Protein AF-A0A9D6FWY3-F1 (afdb_monomer_lite)

Sequence (136 aa):
MNCDACGERLIEWLDGVRAPEVEGHLAGCGSCRGLFETARSTAETLRSAPVPEPRGRWEDVLRRMDRPRRRWWPAAAAAAAVAAAGLLAIPRRDEAPPKRLRIEVVEAGDRIEPGKADAVMDSLEDGTVADLGGPR

pLDDT: mean 74.67, std 19.38, range [37.72, 98.06]

Secondary structure (DSSP, 8-state):
--HHHHHHHHHHHHTT---HHHHHHHHH-HHHHHHHHHHHHHHHHHHHS-PPPPSSTHHHHHHHHSS-GGGGHHHHHHHHHHHHHHHHTSPP---PPP---------------TT-SSSSTTSSS-----------

Structure (mmCIF, N/CA/C/O backbone):
data_AF-A0A9D6FWY3-F1
#
_entry.id   AF-A0A9D6FWY3-F1
#
loop_
_atom_site.group_PDB
_atom_site.id
_atom_site.type_symbol
_atom_site.label_atom_id
_atom_site.label_alt_id
_atom_site.label_comp_id
_atom_site.label_asym_id
_atom_site.label_entity_id
_atom_site.label_seq_id
_atom_site.pdbx_PDB_ins_code
_atom_site.Cartn_x
_atom_site.Cartn_y
_atom_site.Cartn_z
_atom_site.occupancy
_atom_site.B_iso_or_equiv
_atom_site.auth_seq_id
_atom_site.auth_comp_id
_atom_site.auth_asym_id
_atom_site.auth_atom_id
_atom_site.pdbx_PDB_model_num
ATOM 1 N N . MET A 1 1 ? -6.925 16.762 13.531 1.00 90.25 1 MET A N 1
ATOM 2 C CA . MET A 1 1 ? -7.818 15.822 12.818 1.00 90.25 1 MET A CA 1
ATOM 3 C C . MET A 1 1 ? -8.855 15.294 13.801 1.00 90.25 1 MET A C 1
ATOM 5 O O . MET A 1 1 ? -8.484 15.042 14.944 1.00 90.25 1 MET A O 1
ATOM 9 N N . ASN A 1 2 ? -10.123 15.195 13.391 1.00 95.62 2 ASN A N 1
ATOM 10 C CA . ASN A 1 2 ? -11.197 14.574 14.179 1.00 95.62 2 ASN A CA 1
ATOM 11 C C . ASN A 1 2 ? -11.310 13.070 13.849 1.00 95.62 2 ASN A C 1
ATOM 13 O O . ASN A 1 2 ? -10.640 12.586 12.937 1.00 95.62 2 ASN A O 1
ATOM 17 N N . CYS A 1 3 ? -12.128 12.333 14.602 1.00 96.00 3 CYS A N 1
ATOM 18 C CA . CYS A 1 3 ? -12.258 10.883 14.436 1.00 96.00 3 CYS A CA 1
ATOM 19 C C . CYS A 1 3 ? -12.809 10.491 13.057 1.00 96.00 3 CYS A C 1
ATOM 21 O O . CYS A 1 3 ? -12.299 9.549 12.461 1.00 96.00 3 CYS A O 1
ATOM 23 N N . ASP A 1 4 ? -13.780 11.240 12.525 1.00 95.94 4 ASP A N 1
ATOM 24 C CA . ASP A 1 4 ? -14.404 10.934 11.229 1.00 95.94 4 ASP A CA 1
ATOM 25 C C . ASP A 1 4 ? -13.394 11.039 10.080 1.00 95.94 4 ASP A C 1
ATOM 27 O O . ASP A 1 4 ? -13.197 10.084 9.331 1.00 95.94 4 ASP A O 1
ATOM 31 N N . ALA A 1 5 ? -12.649 12.150 10.010 1.00 94.69 5 ALA A N 1
ATOM 32 C CA . ALA A 1 5 ? -11.613 12.332 8.994 1.00 94.69 5 ALA A CA 1
ATOM 33 C C . ALA A 1 5 ? -10.441 11.350 9.165 1.00 94.69 5 ALA A C 1
ATOM 35 O O . ALA A 1 5 ? -9.768 11.014 8.192 1.00 94.69 5 ALA A O 1
ATOM 36 N N . CYS A 1 6 ? -10.174 10.890 10.394 1.00 96.31 6 CYS A N 1
ATOM 37 C CA . CYS A 1 6 ? -9.206 9.820 10.621 1.00 96.31 6 CYS A CA 1
ATOM 38 C C . CYS A 1 6 ? -9.714 8.495 10.045 1.00 96.31 6 CYS A C 1
ATOM 40 O O . CYS A 1 6 ? -8.955 7.819 9.357 1.00 96.31 6 CYS A O 1
ATOM 42 N N . GLY A 1 7 ? -10.987 8.159 10.270 1.00 92.25 7 GLY A N 1
ATOM 43 C CA . GLY A 1 7 ? -11.621 6.948 9.752 1.00 92.25 7 GLY A CA 1
ATOM 44 C C . GLY A 1 7 ? -11.609 6.871 8.226 1.00 92.25 7 GLY A C 1
ATOM 45 O O . GLY A 1 7 ? -11.209 5.845 7.678 1.00 92.25 7 GLY A O 1
ATOM 46 N N . GLU A 1 8 ? -11.955 7.963 7.540 1.00 93.06 8 GLU A N 1
ATOM 47 C CA . GLU A 1 8 ? -11.941 8.024 6.068 1.00 93.06 8 GLU A CA 1
ATOM 48 C C . GLU A 1 8 ? -10.545 7.773 5.481 1.00 93.06 8 GLU A C 1
ATOM 50 O O . GLU A 1 8 ? -10.401 7.074 4.481 1.00 93.06 8 GLU A O 1
ATOM 55 N N . ARG A 1 9 ? -9.498 8.297 6.129 1.00 95.12 9 ARG A N 1
ATOM 56 C CA . ARG A 1 9 ? -8.110 8.199 5.645 1.00 95.12 9 ARG A CA 1
ATOM 57 C C . ARG A 1 9 ? -7.357 6.978 6.165 1.00 95.12 9 ARG A C 1
ATOM 59 O O . ARG A 1 9 ? -6.224 6.732 5.754 1.00 95.12 9 ARG A O 1
ATOM 66 N N . LEU A 1 10 ? -7.960 6.207 7.070 1.00 93.81 10 LEU A N 1
ATOM 67 C CA . LEU A 1 10 ? -7.301 5.073 7.709 1.00 93.81 10 LEU A CA 1
ATOM 68 C C . LEU A 1 10 ? -7.013 3.936 6.723 1.00 93.81 10 LEU A C 1
ATOM 70 O O . LEU A 1 10 ? -5.980 3.280 6.841 1.00 93.81 10 LEU A O 1
ATOM 74 N N . ILE A 1 11 ? -7.908 3.716 5.755 1.00 90.19 11 ILE A N 1
ATOM 75 C CA . ILE A 1 11 ? -7.757 2.665 4.738 1.00 90.19 11 ILE A CA 1
ATOM 76 C C . ILE A 1 11 ? -6.569 2.980 3.823 1.00 90.19 11 ILE A C 1
ATOM 78 O O . ILE A 1 11 ? -5.674 2.155 3.685 1.00 90.19 11 ILE A O 1
ATOM 82 N N . GLU A 1 12 ? -6.494 4.201 3.290 1.00 91.94 12 GLU A N 1
ATOM 83 C CA . GLU A 1 12 ? -5.358 4.638 2.462 1.00 91.94 12 GLU A CA 1
ATOM 84 C C . GLU A 1 12 ? -4.028 4.512 3.218 1.00 91.94 12 GLU A C 1
ATOM 86 O O . GLU A 1 12 ? -3.005 4.111 2.658 1.00 91.94 12 GLU A O 1
ATOM 91 N N . TRP A 1 13 ? -4.046 4.823 4.517 1.00 93.88 13 TRP A N 1
ATOM 92 C CA . TRP A 1 13 ? -2.872 4.689 5.369 1.00 93.88 13 TRP A CA 1
ATOM 93 C C . TRP A 1 13 ? -2.452 3.229 5.583 1.00 93.88 13 TRP A C 1
ATOM 95 O O . TRP A 1 13 ? -1.256 2.929 5.550 1.00 93.88 13 TRP A O 1
ATOM 105 N N . LEU A 1 14 ? -3.414 2.311 5.741 1.00 91.69 14 LEU A N 1
ATOM 106 C CA . LEU A 1 14 ? -3.174 0.862 5.783 1.00 91.69 14 LEU A CA 1
ATOM 107 C C . LEU A 1 14 ? -2.588 0.327 4.468 1.00 91.69 14 LEU A C 1
ATOM 109 O O . LEU A 1 14 ? -1.746 -0.571 4.510 1.00 91.69 14 LEU A O 1
ATOM 113 N N . ASP A 1 15 ? -2.962 0.923 3.336 1.00 90.56 15 ASP A N 1
ATOM 114 C CA . ASP A 1 15 ? -2.412 0.615 2.009 1.00 90.56 15 ASP A CA 1
ATOM 115 C C . ASP A 1 15 ? -1.026 1.252 1.763 1.00 90.56 15 ASP A C 1
ATOM 117 O O . ASP A 1 15 ? -0.417 1.068 0.707 1.00 90.56 15 ASP A O 1
ATOM 121 N N . GLY A 1 16 ? -0.483 1.970 2.753 1.00 91.94 16 GLY A N 1
ATOM 122 C CA . GLY A 1 16 ? 0.875 2.516 2.744 1.00 91.94 16 GLY A CA 1
ATOM 123 C C . GLY A 1 16 ? 0.977 3.990 2.352 1.00 91.94 16 GLY A C 1
ATOM 124 O O . GLY A 1 16 ? 2.087 4.534 2.328 1.00 91.94 16 GLY A O 1
ATOM 125 N N . VAL A 1 17 ? -0.143 4.672 2.091 1.00 94.06 17 VAL A N 1
ATOM 126 C CA . VAL A 1 17 ? -0.148 6.117 1.826 1.00 94.06 17 VAL A CA 1
ATOM 127 C C . VAL A 1 17 ? 0.099 6.864 3.134 1.00 94.06 17 VAL A C 1
ATOM 129 O O . VAL A 1 17 ? -0.749 6.925 4.019 1.00 94.06 17 VAL A O 1
ATOM 132 N N . ARG A 1 18 ? 1.290 7.446 3.291 1.00 91.69 18 ARG A N 1
ATOM 133 C CA . ARG A 1 18 ? 1.656 8.141 4.533 1.00 91.69 18 ARG A CA 1
ATOM 134 C C . ARG A 1 18 ? 0.836 9.424 4.703 1.00 91.69 18 ARG A C 1
ATOM 136 O O . ARG A 1 18 ? 0.819 10.277 3.822 1.00 91.69 18 ARG A O 1
ATOM 143 N N . ALA A 1 19 ? 0.236 9.574 5.881 1.00 92.81 19 ALA A N 1
ATOM 144 C CA . ALA A 1 19 ? -0.490 10.762 6.317 1.00 92.81 19 ALA A CA 1
ATOM 145 C C . ALA A 1 19 ? -0.083 11.078 7.773 1.00 92.81 19 ALA A C 1
ATOM 147 O O . ALA A 1 19 ? -0.548 10.397 8.693 1.00 92.81 19 ALA A O 1
ATOM 148 N N . PRO A 1 20 ? 0.824 12.044 8.012 1.00 93.38 20 PRO A N 1
ATOM 149 C CA . PRO A 1 20 ? 1.344 12.332 9.353 1.00 93.38 20 PRO A CA 1
ATOM 150 C C . PRO A 1 20 ? 0.253 12.780 10.339 1.00 93.38 20 PRO A C 1
ATOM 152 O O . PRO A 1 20 ? 0.369 12.556 11.543 1.00 93.38 20 PRO A O 1
ATOM 155 N N . GLU A 1 21 ? -0.847 13.351 9.847 1.00 94.88 21 GLU A N 1
ATOM 156 C CA . GLU A 1 21 ? -2.000 13.738 10.661 1.00 94.88 21 GLU A CA 1
ATOM 157 C C . GLU A 1 21 ? -2.735 12.521 11.241 1.00 94.88 21 GLU A C 1
ATOM 159 O O . GLU A 1 21 ? -3.234 12.588 12.366 1.00 94.88 21 GLU A O 1
ATOM 164 N N . VAL A 1 22 ? -2.779 11.412 10.492 1.00 95.88 22 VAL A N 1
ATOM 165 C CA . VAL A 1 22 ? -3.351 10.135 10.947 1.00 95.88 22 VAL A CA 1
ATOM 166 C C . VAL A 1 22 ? -2.450 9.526 12.017 1.00 95.88 22 VAL A C 1
ATOM 168 O O . VAL A 1 22 ? -2.936 9.150 13.078 1.00 95.88 22 VAL A O 1
ATOM 171 N N . GLU A 1 23 ? -1.135 9.510 11.790 1.00 94.69 23 GLU A N 1
ATOM 172 C CA . GLU A 1 23 ? -0.149 9.009 12.757 1.00 94.69 23 GLU A CA 1
ATOM 173 C C . GLU A 1 23 ? -0.233 9.766 14.096 1.00 94.69 23 GLU A C 1
ATOM 175 O O . GLU A 1 23 ? -0.352 9.149 15.159 1.00 94.69 23 GLU A O 1
ATOM 180 N N . GLY A 1 24 ? -0.290 11.102 14.047 1.00 95.75 24 GLY A N 1
ATOM 181 C CA . GLY A 1 24 ? -0.485 11.931 15.237 1.00 95.75 24 GLY A CA 1
ATOM 182 C C . GLY A 1 24 ? -1.821 11.674 15.944 1.00 95.75 24 GLY A C 1
ATOM 183 O O . GLY A 1 24 ? -1.872 11.617 17.174 1.00 95.75 24 GLY A O 1
ATOM 184 N N . HIS A 1 25 ? -2.909 11.467 15.195 1.00 96.88 25 HIS A N 1
ATOM 185 C CA . HIS A 1 25 ? -4.215 11.173 15.788 1.00 96.88 25 HIS A CA 1
ATOM 186 C C . HIS A 1 25 ? -4.256 9.785 16.449 1.00 96.88 25 HIS A C 1
ATOM 188 O O . HIS A 1 25 ? -4.770 9.656 17.561 1.00 96.88 25 HIS A O 1
ATOM 194 N N . LEU A 1 26 ? -3.666 8.758 15.828 1.00 96.62 26 LEU A 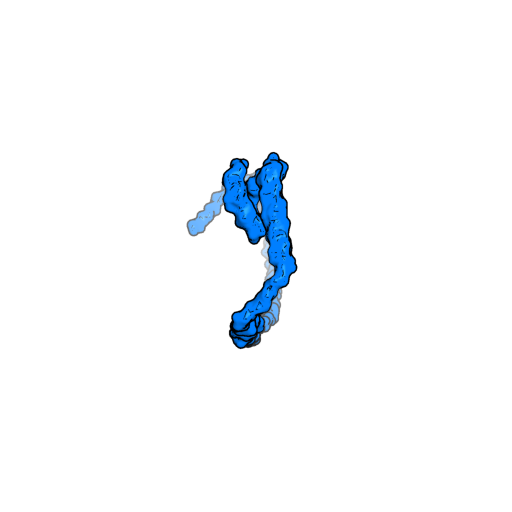N 1
ATOM 195 C CA . LEU A 1 26 ? -3.576 7.405 16.394 1.00 96.62 26 LEU A CA 1
ATOM 196 C C . LEU A 1 26 ? -2.754 7.368 17.693 1.00 96.62 26 LEU A C 1
ATOM 198 O O . LEU A 1 26 ? -3.037 6.557 18.581 1.00 96.62 26 LEU A O 1
ATOM 202 N N . ALA A 1 27 ? -1.775 8.264 17.853 1.00 96.12 27 ALA A N 1
ATOM 203 C CA . ALA A 1 27 ? -1.025 8.418 19.100 1.00 96.12 27 ALA A CA 1
ATOM 204 C C . ALA A 1 27 ? -1.884 8.992 20.248 1.00 96.12 27 ALA A C 1
ATOM 206 O O . ALA A 1 27 ? -1.676 8.630 21.407 1.00 96.12 27 ALA A O 1
ATOM 207 N N . GLY A 1 28 ? -2.883 9.825 19.936 1.00 95.94 28 GLY A N 1
ATOM 208 C CA . GLY A 1 28 ? -3.739 10.490 20.928 1.00 95.94 28 GLY A CA 1
ATOM 209 C C . GLY A 1 28 ? -5.118 9.861 21.155 1.00 95.94 28 GLY A C 1
ATOM 210 O O . GLY A 1 28 ? -5.726 10.103 22.194 1.00 95.94 28 GLY A O 1
ATOM 211 N N . CYS A 1 29 ? -5.628 9.061 20.214 1.00 98.06 29 CYS A N 1
ATOM 212 C CA . CYS A 1 29 ? -7.015 8.595 20.218 1.00 98.06 29 CYS A CA 1
ATOM 213 C C . CYS A 1 29 ? -7.124 7.065 20.301 1.00 98.06 29 CYS A C 1
ATOM 215 O O . CYS A 1 29 ? -6.801 6.347 19.352 1.00 98.06 29 CYS A O 1
ATOM 217 N N . GLY A 1 30 ? -7.621 6.558 21.434 1.00 97.00 30 GLY A N 1
ATOM 218 C CA . GLY A 1 30 ? -7.749 5.117 21.677 1.00 97.00 30 GLY A CA 1
ATOM 219 C C . GLY A 1 30 ? -8.773 4.409 20.783 1.00 97.00 30 GLY A C 1
ATOM 220 O O . GLY A 1 30 ? -8.529 3.279 20.369 1.00 97.00 30 GLY A O 1
ATOM 221 N N . SER A 1 31 ? -9.887 5.063 20.431 1.00 96.44 31 SER A N 1
ATOM 222 C CA . SER A 1 31 ? -10.914 4.464 19.563 1.00 96.44 31 SER A CA 1
ATOM 223 C C . SER A 1 31 ? -10.393 4.247 18.141 1.00 96.44 31 SER A C 1
ATOM 225 O O . SER A 1 31 ? -10.496 3.145 17.604 1.00 96.44 31 SER A O 1
ATOM 227 N N . CYS A 1 32 ? -9.760 5.268 17.560 1.00 97.00 32 CYS A N 1
ATOM 228 C CA . CYS A 1 32 ? -9.146 5.190 16.235 1.00 97.00 32 CYS A CA 1
ATOM 229 C C . CYS A 1 32 ? -7.991 4.180 16.210 1.00 97.00 32 CYS A C 1
ATOM 231 O O . CYS A 1 32 ? -7.831 3.451 15.233 1.00 97.00 32 CYS A O 1
ATOM 233 N N . ARG A 1 33 ? -7.224 4.073 17.304 1.00 96.44 33 ARG A N 1
ATOM 234 C CA . ARG A 1 33 ? -6.187 3.042 17.453 1.00 96.44 33 ARG A CA 1
ATOM 235 C C . ARG A 1 33 ? -6.767 1.628 17.461 1.00 96.44 33 ARG A C 1
ATOM 237 O O . ARG A 1 33 ? -6.271 0.781 16.728 1.00 96.44 33 ARG A O 1
ATOM 244 N N . GLY A 1 34 ? -7.837 1.383 18.216 1.00 96.50 34 GLY A N 1
ATOM 245 C CA . GLY A 1 34 ? -8.505 0.077 18.226 1.00 96.50 34 GLY A CA 1
ATOM 246 C C . GLY A 1 34 ? -9.085 -0.302 16.858 1.00 96.50 34 GLY A C 1
ATOM 247 O O . GLY A 1 34 ? -8.965 -1.451 16.424 1.00 96.50 34 GLY A O 1
ATOM 248 N N . LEU A 1 35 ? -9.649 0.673 16.134 1.00 95.50 35 LEU A N 1
ATOM 249 C CA . LEU A 1 35 ? -10.109 0.484 14.755 1.00 95.50 35 LEU A CA 1
ATOM 250 C C . LEU A 1 35 ? -8.945 0.078 13.836 1.00 95.50 35 LEU A C 1
ATOM 252 O O . LEU A 1 35 ? -9.051 -0.901 13.096 1.00 95.50 35 LEU A O 1
ATOM 256 N N . PHE A 1 36 ? -7.820 0.792 13.925 1.00 95.62 36 PHE A N 1
ATOM 257 C CA . PHE A 1 36 ? -6.607 0.488 13.169 1.00 95.62 36 PHE A CA 1
ATOM 258 C C . PHE A 1 36 ? -6.078 -0.919 13.454 1.00 95.62 36 PHE A C 1
ATOM 260 O O . PHE A 1 36 ? -5.805 -1.670 12.521 1.00 95.62 36 PHE A O 1
ATOM 267 N N . GLU A 1 37 ? -5.947 -1.292 14.725 1.00 95.69 37 GLU A N 1
ATOM 268 C CA . GLU A 1 37 ? -5.444 -2.608 15.128 1.00 95.69 37 GLU A CA 1
ATOM 269 C C . GLU A 1 37 ? -6.347 -3.734 14.608 1.00 95.69 37 GLU A C 1
ATOM 271 O O . GLU A 1 37 ? -5.851 -4.734 14.082 1.00 95.69 37 GLU A O 1
ATOM 276 N N . THR A 1 38 ? -7.668 -3.536 14.657 1.00 95.94 38 THR A N 1
ATOM 277 C CA . THR A 1 38 ? -8.656 -4.483 14.118 1.00 95.94 38 THR A CA 1
ATOM 278 C C . THR A 1 38 ? -8.518 -4.636 12.603 1.00 95.94 38 THR A C 1
ATOM 280 O O . THR A 1 38 ? -8.429 -5.756 12.089 1.00 95.94 38 THR A O 1
ATOM 283 N N . ALA A 1 39 ? -8.454 -3.520 11.876 1.00 94.56 39 ALA A N 1
ATOM 284 C CA . ALA A 1 39 ? -8.308 -3.527 10.424 1.00 94.56 39 ALA A CA 1
ATOM 285 C C . ALA A 1 39 ? -6.966 -4.144 9.993 1.00 94.56 39 ALA A C 1
ATOM 287 O O . ALA A 1 39 ? -6.926 -4.992 9.101 1.00 94.56 39 ALA A O 1
ATOM 288 N N . ARG A 1 40 ? -5.873 -3.801 10.686 1.00 94.12 40 ARG A N 1
ATOM 289 C CA . ARG A 1 40 ? -4.536 -4.366 10.462 1.00 94.12 40 ARG A CA 1
ATOM 290 C C . ARG A 1 40 ? -4.517 -5.879 10.680 1.00 94.12 40 ARG A C 1
ATOM 292 O O . ARG A 1 40 ? -3.985 -6.600 9.839 1.00 94.12 40 ARG A O 1
ATOM 299 N N . SER A 1 41 ? -5.090 -6.355 11.785 1.00 94.69 41 SER A N 1
ATOM 300 C CA . SER A 1 41 ? -5.190 -7.787 12.101 1.00 94.69 41 SER A CA 1
ATOM 301 C C . SER A 1 41 ? -5.988 -8.549 11.036 1.00 94.69 41 SER A C 1
ATOM 303 O O . SER A 1 41 ? -5.571 -9.610 10.562 1.00 94.69 41 SER A O 1
ATOM 3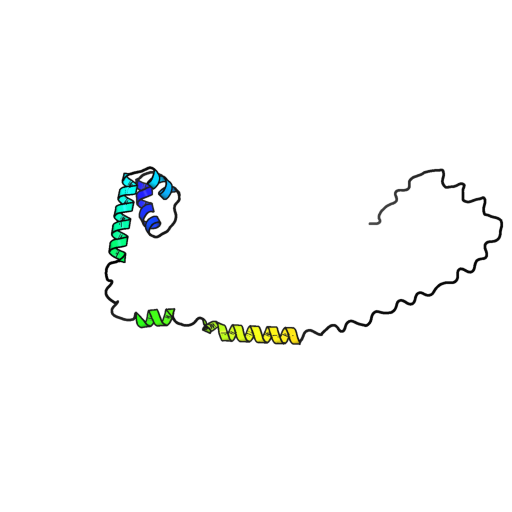05 N N . THR A 1 42 ? -7.094 -7.959 10.578 1.00 94.19 42 THR A N 1
ATOM 306 C CA . THR A 1 42 ? -7.913 -8.515 9.492 1.00 94.19 42 THR A CA 1
ATOM 307 C C . THR A 1 42 ? -7.109 -8.613 8.195 1.00 94.19 42 THR A C 1
ATOM 309 O O . THR A 1 42 ? -7.087 -9.666 7.560 1.00 94.19 42 THR A O 1
ATOM 312 N N . ALA A 1 43 ? -6.384 -7.555 7.826 1.00 92.12 43 ALA A N 1
ATOM 313 C CA . ALA A 1 43 ? -5.536 -7.547 6.637 1.00 92.12 43 ALA A CA 1
ATOM 314 C C . ALA A 1 43 ? -4.400 -8.584 6.710 1.00 92.12 43 ALA A C 1
ATOM 316 O O . ALA A 1 43 ? -4.088 -9.219 5.706 1.00 92.12 43 ALA A O 1
ATOM 317 N N . GLU A 1 44 ? -3.788 -8.782 7.880 1.00 92.00 44 GLU A N 1
ATOM 318 C CA . GLU A 1 44 ? -2.763 -9.816 8.095 1.00 92.00 44 GLU A CA 1
ATOM 319 C C . GLU A 1 44 ? -3.335 -11.231 7.927 1.00 92.00 44 GLU A C 1
ATOM 321 O O . GLU A 1 44 ? -2.748 -12.091 7.266 1.00 92.00 44 GLU A O 1
ATOM 326 N N . THR A 1 45 ? -4.533 -11.453 8.467 1.00 94.31 45 THR A N 1
ATOM 327 C CA . THR A 1 45 ? -5.253 -12.726 8.337 1.00 94.31 45 THR A CA 1
ATOM 328 C C . THR A 1 45 ? -5.591 -13.014 6.874 1.00 94.31 45 THR A C 1
ATOM 330 O O . THR A 1 45 ? -5.374 -14.120 6.390 1.00 94.31 45 THR A O 1
ATOM 333 N N . LEU A 1 46 ? -6.053 -12.006 6.129 1.00 92.12 46 LEU A N 1
ATOM 334 C CA . LEU A 1 46 ? -6.345 -12.150 4.702 1.00 92.12 46 LEU A CA 1
ATOM 335 C C . LEU A 1 46 ? -5.080 -12.375 3.865 1.00 92.12 46 LEU A C 1
ATOM 337 O O . LEU A 1 46 ? -5.109 -13.170 2.930 1.00 92.12 46 LEU A O 1
ATOM 341 N N . ARG A 1 47 ? -3.959 -11.727 4.207 1.00 90.38 47 ARG A N 1
ATOM 342 C CA . ARG A 1 47 ? -2.672 -11.923 3.517 1.00 90.38 47 ARG A CA 1
ATOM 343 C C . ARG A 1 47 ? -2.084 -13.320 3.714 1.00 90.38 47 ARG A C 1
ATOM 345 O O . ARG A 1 47 ? -1.376 -13.798 2.834 1.00 90.38 47 ARG A O 1
ATOM 352 N N . SER A 1 48 ? -2.363 -13.962 4.846 1.00 89.50 48 SER A N 1
ATOM 353 C CA . SER A 1 48 ? -1.917 -15.333 5.133 1.00 89.50 48 SER A CA 1
ATOM 354 C C . SER A 1 48 ? -2.882 -16.413 4.636 1.00 89.50 48 SER A C 1
ATOM 356 O O . SER A 1 48 ? -2.532 -17.594 4.641 1.00 89.50 48 SER A O 1
ATOM 358 N N . ALA A 1 49 ? -4.077 -16.033 4.177 1.00 90.94 49 ALA A N 1
ATOM 359 C CA . ALA A 1 49 ? -5.034 -16.980 3.635 1.00 90.94 49 ALA A CA 1
ATOM 360 C C . ALA A 1 49 ? -4.514 -17.586 2.313 1.00 90.94 49 ALA A C 1
ATOM 362 O O . ALA A 1 49 ? -4.021 -16.854 1.450 1.00 90.94 49 ALA A O 1
ATOM 363 N N . PRO A 1 50 ? -4.638 -18.912 2.114 1.00 87.25 50 PRO A N 1
ATOM 364 C CA . PRO A 1 50 ? -4.272 -19.538 0.853 1.00 87.25 50 PRO A CA 1
ATOM 365 C C . PRO A 1 50 ? -5.174 -19.004 -0.261 1.00 87.25 50 PRO A C 1
ATOM 367 O O . PRO A 1 50 ? -6.386 -19.224 -0.267 1.00 87.25 50 PRO A O 1
ATOM 370 N N . VAL A 1 51 ? -4.573 -18.297 -1.214 1.00 83.44 51 VAL A N 1
ATOM 371 C CA . VAL A 1 51 ? -5.270 -17.841 -2.416 1.00 83.44 51 VAL A CA 1
ATOM 372 C C . VAL A 1 51 ? -5.305 -19.012 -3.401 1.00 83.44 51 VAL A C 1
ATOM 374 O O . VAL A 1 51 ? -4.241 -19.534 -3.743 1.00 83.44 51 VAL A O 1
ATOM 377 N N . PRO A 1 52 ? -6.491 -19.464 -3.852 1.00 81.25 52 PRO A N 1
ATOM 378 C CA . PRO A 1 52 ? -6.569 -20.509 -4.860 1.00 81.25 52 PRO A CA 1
ATOM 379 C C . PRO A 1 52 ? -5.874 -20.039 -6.135 1.00 81.25 52 PRO A C 1
ATOM 381 O O . PRO A 1 52 ? -6.008 -18.881 -6.536 1.00 81.25 52 PRO A O 1
ATOM 384 N N . GLU A 1 53 ? -5.144 -20.947 -6.778 1.00 76.25 53 GLU A N 1
ATOM 385 C CA . GLU A 1 53 ? -4.434 -20.626 -8.009 1.00 76.25 53 GLU A CA 1
ATOM 386 C C . GLU A 1 53 ? -5.430 -20.106 -9.066 1.00 76.25 53 GLU A C 1
ATOM 388 O O . GLU A 1 53 ? -6.461 -20.753 -9.310 1.00 76.25 53 GLU A O 1
ATOM 393 N N . PRO A 1 54 ? -5.191 -18.920 -9.662 1.00 76.94 54 PRO A N 1
ATOM 394 C CA . PRO A 1 54 ? -6.109 -18.348 -10.636 1.00 76.94 54 PRO A CA 1
ATOM 395 C C . PRO A 1 54 ? -6.295 -19.308 -11.814 1.00 76.94 54 PRO A C 1
ATOM 397 O O . PRO A 1 54 ? -5.337 -19.659 -12.497 1.00 76.94 54 PRO A O 1
ATOM 400 N N . ARG A 1 55 ? -7.533 -19.726 -12.100 1.00 76.81 55 ARG A N 1
ATOM 401 C CA . ARG A 1 55 ? -7.803 -20.568 -13.276 1.00 76.81 55 ARG A CA 1
ATOM 402 C C . ARG A 1 55 ? -7.670 -19.731 -14.554 1.00 76.81 55 ARG A C 1
ATOM 404 O O . ARG A 1 55 ? -8.468 -18.821 -14.772 1.00 76.81 55 ARG A O 1
ATOM 411 N N . GLY A 1 56 ? -6.708 -20.053 -15.421 1.00 75.06 56 GLY A N 1
ATOM 412 C CA . GLY A 1 56 ? -6.526 -19.412 -16.732 1.00 75.06 56 GLY A CA 1
ATOM 413 C C . GLY A 1 56 ? -5.170 -18.722 -16.900 1.00 75.06 56 GLY A C 1
ATOM 414 O O . GLY A 1 56 ? -4.209 -19.132 -16.273 1.00 75.06 56 GLY A O 1
ATOM 415 N N . ARG A 1 57 ? -5.123 -17.683 -17.759 1.00 67.19 57 ARG A N 1
ATOM 416 C CA . ARG A 1 57 ? -3.958 -17.013 -18.408 1.00 67.19 57 ARG A CA 1
ATOM 417 C C . ARG A 1 57 ? -2.850 -16.434 -17.500 1.00 67.19 57 ARG A C 1
ATOM 419 O O . ARG A 1 57 ? -2.159 -15.495 -17.902 1.00 67.19 57 ARG A O 1
ATOM 426 N N . TRP A 1 58 ? -2.672 -16.930 -16.284 1.00 79.75 58 TRP A N 1
ATOM 427 C CA . TRP A 1 58 ? -1.596 -16.534 -15.385 1.00 79.75 58 TRP A CA 1
ATOM 428 C C . TRP A 1 58 ? -0.224 -16.757 -16.027 1.00 79.75 58 TRP A C 1
ATOM 430 O O . TRP A 1 58 ? 0.631 -15.875 -15.937 1.00 79.75 58 TRP A O 1
ATOM 440 N N . GLU A 1 59 ? -0.043 -17.837 -16.799 1.00 79.94 59 GLU A N 1
ATOM 441 C CA . GLU A 1 59 ? 1.217 -18.050 -17.518 1.00 79.94 59 GLU A CA 1
ATOM 442 C C . GLU A 1 59 ? 1.496 -16.949 -18.552 1.00 79.94 59 GLU A C 1
ATOM 444 O O . GLU A 1 59 ? 2.652 -16.589 -18.766 1.00 79.94 59 GLU A O 1
ATOM 449 N N . ASP A 1 60 ? 0.468 -16.369 -19.179 1.00 81.19 60 ASP A N 1
ATOM 450 C CA . ASP A 1 60 ? 0.646 -15.258 -20.122 1.00 81.19 60 ASP A CA 1
ATOM 451 C C . ASP A 1 60 ? 1.043 -13.960 -19.413 1.00 81.19 60 ASP A C 1
ATOM 453 O O . ASP A 1 60 ? 1.832 -13.175 -19.951 1.00 81.19 60 ASP A O 1
ATOM 457 N N . VAL A 1 61 ? 0.501 -13.721 -18.215 1.00 83.50 61 VAL A N 1
ATOM 458 C CA . VAL A 1 61 ? 0.864 -12.569 -17.378 1.00 83.50 61 VAL A CA 1
ATOM 459 C C . VAL A 1 61 ? 2.309 -12.706 -16.912 1.00 83.50 61 VAL A C 1
ATOM 461 O O . VAL A 1 61 ? 3.106 -11.796 -17.157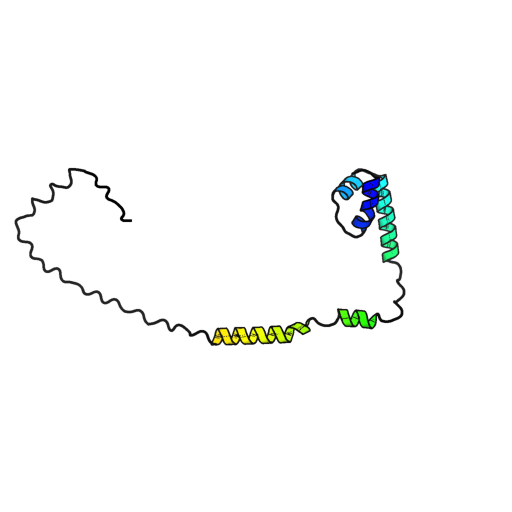 1.00 83.50 61 VAL A O 1
ATOM 464 N N . LEU A 1 62 ? 2.675 -13.864 -16.354 1.00 83.31 62 LEU A N 1
ATOM 465 C CA . LEU A 1 62 ? 4.047 -14.161 -15.939 1.00 83.31 62 LEU A CA 1
ATOM 466 C C . LEU A 1 62 ? 5.026 -14.027 -17.112 1.00 83.31 62 LEU A C 1
ATOM 468 O O . LEU A 1 62 ? 6.010 -13.299 -17.017 1.00 83.31 62 LEU A O 1
ATOM 472 N N . ARG A 1 63 ? 4.703 -14.600 -18.278 1.00 81.50 63 ARG A N 1
ATOM 473 C CA . ARG A 1 63 ? 5.534 -14.501 -19.493 1.00 81.50 63 ARG A CA 1
ATOM 474 C C . ARG A 1 63 ? 5.713 -13.061 -19.984 1.00 81.50 63 ARG A C 1
ATOM 476 O O . ARG A 1 63 ? 6.736 -12.736 -20.592 1.00 81.50 63 ARG A O 1
ATOM 483 N N . ARG A 1 64 ? 4.723 -12.187 -19.777 1.00 81.12 64 ARG A N 1
ATOM 484 C CA . ARG A 1 64 ? 4.840 -10.755 -20.102 1.00 81.12 64 ARG A CA 1
ATOM 485 C C . ARG A 1 64 ? 5.715 -10.010 -19.102 1.00 81.12 64 ARG A C 1
ATOM 487 O O . ARG A 1 64 ? 6.444 -9.120 -19.535 1.00 81.12 64 ARG A O 1
ATOM 494 N N . MET A 1 65 ? 5.655 -10.366 -17.822 1.00 79.62 65 MET A N 1
ATOM 495 C CA . MET A 1 65 ? 6.494 -9.775 -16.776 1.00 79.62 65 MET A CA 1
ATOM 496 C C . MET A 1 65 ? 7.959 -10.210 -16.904 1.00 79.62 65 MET A C 1
ATOM 498 O O . MET A 1 65 ? 8.851 -9.370 -16.815 1.00 79.62 65 MET A O 1
ATOM 502 N N . ASP A 1 66 ? 8.198 -11.480 -17.232 1.00 75.25 66 ASP A N 1
ATOM 503 C CA . ASP A 1 66 ? 9.536 -12.049 -17.440 1.00 75.25 66 ASP A CA 1
ATOM 504 C C . ASP A 1 66 ? 10.169 -11.660 -18.775 1.00 75.25 66 ASP A C 1
ATOM 506 O O . ASP A 1 66 ? 11.316 -12.020 -19.056 1.00 75.25 66 ASP A O 1
ATOM 510 N N . ARG A 1 67 ? 9.449 -10.928 -19.636 1.00 74.12 67 ARG A N 1
ATOM 511 C CA . ARG A 1 67 ? 9.966 -10.558 -20.949 1.00 74.12 67 ARG A CA 1
ATOM 512 C C . ARG A 1 67 ? 11.205 -9.685 -20.738 1.00 74.12 67 ARG A C 1
ATOM 514 O O . ARG A 1 67 ? 11.086 -8.553 -20.260 1.00 74.12 67 ARG A O 1
ATOM 521 N N . PRO A 1 68 ? 12.408 -10.183 -21.077 1.00 67.25 68 PRO A N 1
ATOM 522 C CA . PRO A 1 68 ? 13.622 -9.531 -20.649 1.00 67.25 68 PRO A CA 1
ATOM 523 C C . PRO A 1 68 ? 13.680 -8.155 -21.290 1.00 67.25 68 PRO A C 1
ATOM 525 O O . PRO A 1 68 ? 13.390 -7.981 -22.478 1.00 67.25 68 PRO A O 1
ATOM 528 N N . ARG A 1 69 ? 14.164 -7.187 -20.513 1.00 66.25 69 ARG A N 1
ATOM 529 C CA . ARG A 1 69 ? 14.504 -5.834 -20.962 1.00 66.25 69 ARG A CA 1
ATOM 530 C C . ARG A 1 69 ? 15.430 -5.817 -22.192 1.00 66.25 69 ARG A C 1
ATOM 5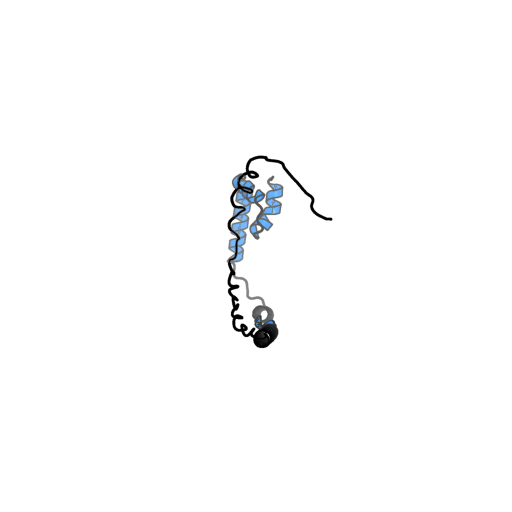32 O O . ARG A 1 69 ? 15.699 -4.756 -22.701 1.00 66.25 69 ARG A O 1
ATOM 539 N N . ARG A 1 70 ? 15.871 -6.937 -22.767 1.00 64.94 70 ARG A N 1
ATOM 540 C CA . ARG A 1 70 ? 16.707 -7.036 -23.979 1.00 64.94 70 ARG A CA 1
ATOM 541 C C . ARG A 1 70 ? 16.179 -6.315 -25.229 1.00 64.94 70 ARG A C 1
ATOM 543 O O . ARG A 1 70 ? 16.918 -6.202 -26.198 1.00 64.94 70 ARG A O 1
ATOM 550 N N . ARG A 1 71 ? 14.961 -5.761 -25.223 1.00 68.75 71 ARG A N 1
ATOM 551 C CA . ARG A 1 71 ? 14.433 -4.952 -26.336 1.00 68.75 71 ARG A CA 1
ATOM 552 C C . ARG A 1 71 ? 15.296 -3.724 -26.679 1.00 68.75 71 ARG A C 1
ATOM 554 O O . ARG A 1 71 ? 15.319 -3.337 -27.840 1.00 68.75 71 ARG A O 1
ATOM 561 N N . TRP A 1 72 ? 16.024 -3.137 -25.721 1.00 73.62 72 TRP A N 1
ATOM 562 C CA . TRP A 1 72 ? 16.921 -1.988 -25.975 1.00 73.62 72 TRP A CA 1
ATOM 563 C C . TRP A 1 72 ? 18.382 -2.383 -26.211 1.00 73.62 72 TRP A C 1
ATOM 565 O O . TRP A 1 72 ? 19.180 -1.525 -26.566 1.00 73.62 72 TRP A O 1
ATOM 575 N N . TRP A 1 73 ? 18.747 -3.661 -26.077 1.00 80.44 73 TRP A N 1
ATOM 576 C CA . TRP A 1 73 ? 20.114 -4.119 -26.342 1.00 80.44 73 TRP A CA 1
ATOM 577 C C . TRP A 1 73 ? 20.610 -3.830 -27.765 1.00 80.44 73 TRP A C 1
ATOM 579 O O . TRP A 1 73 ? 21.742 -3.367 -27.878 1.00 80.44 73 TRP A O 1
ATOM 589 N N . PRO A 1 74 ? 19.823 -4.020 -28.846 1.00 76.06 74 PRO A N 1
ATOM 590 C CA . PRO A 1 74 ? 20.301 -3.658 -30.181 1.00 76.06 74 PRO A CA 1
ATOM 591 C C . PRO A 1 74 ? 20.523 -2.145 -30.331 1.00 76.06 74 PRO A C 1
ATOM 593 O O . PRO A 1 74 ? 21.497 -1.730 -30.949 1.00 76.06 74 PRO A O 1
ATOM 596 N N . ALA A 1 75 ? 19.679 -1.314 -29.708 1.00 79.12 75 ALA A N 1
ATOM 597 C CA . ALA A 1 75 ? 19.852 0.139 -29.714 1.00 79.12 75 ALA A CA 1
ATOM 598 C C . ALA A 1 75 ? 21.077 0.579 -28.888 1.00 79.12 75 ALA A C 1
ATOM 600 O O . ALA A 1 75 ? 21.840 1.437 -29.326 1.00 79.12 75 ALA A O 1
ATOM 601 N N . ALA A 1 76 ? 21.307 -0.044 -27.729 1.00 80.69 76 ALA A N 1
ATOM 602 C CA . ALA A 1 76 ? 22.479 0.205 -26.893 1.00 80.69 76 ALA A CA 1
ATOM 603 C C . ALA A 1 76 ? 23.782 -0.226 -27.589 1.00 80.69 76 ALA A C 1
ATOM 605 O O . ALA A 1 76 ? 24.770 0.503 -27.546 1.00 80.69 76 ALA A O 1
ATOM 606 N N . ALA A 1 77 ? 23.774 -1.370 -28.281 1.00 81.75 77 ALA A N 1
ATOM 607 C CA . ALA A 1 77 ? 24.913 -1.842 -29.066 1.00 81.75 77 ALA A CA 1
ATOM 608 C C . ALA A 1 77 ? 25.238 -0.892 -30.230 1.00 81.75 77 ALA A C 1
ATOM 610 O O . ALA A 1 77 ? 26.402 -0.558 -30.443 1.00 81.75 77 ALA A O 1
ATOM 611 N N . ALA A 1 78 ? 24.217 -0.401 -30.941 1.00 81.94 78 ALA A N 1
ATOM 612 C CA . ALA A 1 78 ? 24.399 0.581 -32.008 1.00 81.94 78 ALA A CA 1
ATOM 613 C C . ALA A 1 78 ? 24.967 1.910 -31.479 1.00 81.94 78 ALA A C 1
ATOM 615 O O . ALA A 1 78 ? 25.919 2.441 -32.048 1.00 81.94 78 ALA A O 1
ATOM 616 N N . ALA A 1 79 ? 24.443 2.420 -30.360 1.00 82.81 79 ALA A N 1
ATOM 617 C CA . ALA A 1 79 ? 24.942 3.646 -29.738 1.00 82.81 79 ALA A CA 1
ATOM 618 C C . ALA A 1 79 ? 26.408 3.515 -29.284 1.00 82.81 79 ALA A C 1
ATOM 620 O O . ALA A 1 79 ? 27.210 4.420 -29.520 1.00 82.81 79 ALA A O 1
ATOM 621 N N . ALA A 1 80 ? 26.780 2.374 -28.695 1.00 86.19 80 ALA A N 1
ATOM 622 C CA . ALA A 1 80 ? 28.159 2.098 -28.299 1.00 86.19 80 ALA A CA 1
ATOM 623 C C . ALA A 1 80 ? 29.112 2.051 -29.506 1.00 86.19 80 ALA A C 1
ATOM 625 O O . ALA A 1 80 ? 30.205 2.613 -29.447 1.00 86.19 80 ALA A O 1
ATOM 626 N N . ALA A 1 81 ? 28.688 1.441 -30.618 1.00 85.69 81 ALA A N 1
ATOM 627 C CA . ALA A 1 81 ? 29.482 1.394 -31.845 1.00 85.69 81 ALA A CA 1
ATOM 628 C C . ALA A 1 81 ? 29.717 2.794 -32.442 1.00 85.69 81 ALA A C 1
ATOM 630 O O . ALA A 1 81 ? 30.842 3.114 -32.825 1.00 85.69 81 ALA A O 1
ATOM 631 N N . VAL A 1 82 ? 28.687 3.650 -32.466 1.00 86.94 82 VAL A N 1
ATOM 632 C CA . VAL A 1 82 ? 28.806 5.043 -32.936 1.00 86.94 82 VAL A CA 1
ATOM 633 C C . VAL A 1 82 ? 29.749 5.851 -32.043 1.00 86.94 82 VAL A C 1
ATOM 635 O O . VAL A 1 82 ? 30.602 6.572 -32.555 1.00 86.94 82 VAL A O 1
ATOM 638 N N . ALA A 1 83 ? 29.651 5.703 -30.720 1.00 87.19 83 ALA A N 1
ATOM 639 C CA . ALA A 1 83 ? 30.542 6.386 -29.783 1.00 87.19 83 ALA A CA 1
ATOM 640 C C . ALA A 1 83 ? 32.007 5.946 -29.951 1.00 87.19 83 ALA A C 1
ATOM 642 O O . ALA A 1 83 ? 32.905 6.788 -29.980 1.00 87.19 83 ALA A O 1
ATOM 643 N N . ALA A 1 84 ? 32.251 4.642 -30.119 1.00 85.25 84 ALA A N 1
ATOM 644 C CA . ALA A 1 84 ? 33.590 4.108 -30.358 1.00 85.25 84 ALA A CA 1
ATOM 645 C C . ALA A 1 84 ? 34.181 4.609 -31.686 1.00 85.25 84 ALA A C 1
ATOM 647 O O . ALA A 1 84 ? 35.341 5.021 -31.725 1.00 85.25 84 ALA A O 1
ATOM 648 N N . ALA A 1 85 ? 33.381 4.636 -32.757 1.00 82.06 85 ALA A N 1
ATOM 649 C CA . ALA A 1 85 ? 33.796 5.182 -34.047 1.00 82.06 85 ALA A CA 1
ATOM 650 C C . ALA A 1 85 ? 34.092 6.689 -33.962 1.00 82.06 85 ALA A C 1
ATOM 652 O O . ALA A 1 85 ? 35.101 7.149 -34.495 1.00 82.06 85 ALA A O 1
ATOM 653 N N . GLY A 1 86 ? 33.260 7.443 -33.239 1.00 82.94 86 GLY A N 1
ATOM 654 C CA . GLY A 1 86 ? 33.473 8.866 -32.985 1.00 82.94 86 GLY A CA 1
ATOM 655 C C . GLY A 1 86 ? 34.776 9.140 -32.235 1.00 82.94 86 GLY A C 1
ATOM 656 O O . GLY A 1 86 ? 35.513 10.037 -32.627 1.00 82.94 86 GLY A O 1
ATOM 657 N N . LEU A 1 87 ? 35.102 8.335 -31.217 1.00 78.06 87 LEU A N 1
ATOM 658 C CA . LEU A 1 87 ? 36.350 8.459 -30.458 1.00 78.06 87 LEU A CA 1
ATOM 659 C C . LEU A 1 87 ? 37.588 8.135 -31.312 1.00 78.06 87 LEU A C 1
ATOM 661 O O . LEU A 1 87 ? 38.619 8.789 -31.168 1.00 78.06 87 LEU A O 1
ATOM 665 N N . LEU A 1 88 ? 37.486 7.152 -32.213 1.00 78.00 88 LEU A N 1
ATOM 666 C CA . LEU A 1 88 ? 38.567 6.793 -33.139 1.00 78.00 88 LEU A CA 1
ATOM 667 C C . LEU A 1 88 ? 38.810 7.865 -34.211 1.00 78.00 88 LEU A C 1
ATOM 669 O O . LEU A 1 88 ? 39.935 8.023 -34.675 1.00 78.00 88 LEU A O 1
ATOM 673 N N . ALA A 1 89 ? 37.760 8.588 -34.601 1.00 75.06 89 ALA A N 1
ATOM 674 C CA . ALA A 1 89 ? 37.816 9.635 -35.616 1.00 75.06 89 ALA A CA 1
ATOM 675 C C . ALA A 1 89 ? 38.341 10.983 -35.087 1.00 75.06 89 ALA A C 1
ATOM 677 O O . ALA A 1 89 ? 38.506 11.915 -35.876 1.00 75.06 89 ALA A O 1
ATOM 678 N N . ILE A 1 90 ? 38.608 11.115 -33.780 1.00 77.69 90 ILE A N 1
ATOM 679 C CA . ILE A 1 90 ? 39.185 12.341 -33.221 1.00 77.69 90 ILE A CA 1
ATOM 680 C C . ILE A 1 90 ? 40.647 12.441 -33.675 1.00 77.69 90 ILE A C 1
ATOM 682 O O . ILE A 1 90 ? 41.455 11.585 -33.294 1.00 77.69 90 ILE A O 1
ATOM 686 N N . PRO A 1 91 ? 41.025 13.478 -34.449 1.00 73.38 91 PRO A N 1
ATOM 687 C CA . PRO A 1 91 ? 42.411 13.676 -34.835 1.00 73.38 91 PRO A CA 1
ATOM 688 C C . PRO A 1 91 ? 43.234 13.884 -33.567 1.00 73.38 91 PRO A C 1
ATOM 690 O O . PRO A 1 91 ? 42.993 14.817 -32.794 1.00 73.38 91 PRO A O 1
ATOM 693 N N . ARG A 1 92 ? 44.199 12.991 -33.332 1.00 73.38 92 ARG A N 1
ATOM 694 C CA . ARG A 1 92 ? 45.160 13.176 -32.249 1.00 73.38 92 ARG A CA 1
ATOM 695 C C . ARG A 1 92 ? 45.957 14.423 -32.589 1.00 73.38 92 ARG A C 1
ATOM 697 O O . ARG A 1 92 ? 46.586 14.490 -33.638 1.00 73.38 92 ARG A O 1
ATOM 704 N N . ARG A 1 93 ? 45.846 15.447 -31.742 1.00 61.19 93 ARG A N 1
ATOM 705 C CA . ARG A 1 93 ? 46.695 16.628 -31.853 1.00 61.19 93 ARG A CA 1
ATOM 706 C C . ARG A 1 93 ? 48.111 16.159 -31.567 1.00 61.19 93 ARG A C 1
ATOM 708 O O . ARG A 1 93 ? 48.453 15.959 -30.409 1.00 61.19 93 ARG A O 1
ATOM 715 N N . ASP A 1 94 ? 48.891 15.955 -32.620 1.00 58.16 94 ASP A N 1
ATOM 716 C CA . ASP A 1 94 ? 50.336 15.902 -32.491 1.00 58.16 94 ASP A CA 1
ATOM 717 C C . ASP A 1 94 ? 50.757 17.243 -31.888 1.00 58.16 94 ASP A C 1
ATOM 719 O O . ASP A 1 94 ? 50.573 18.306 -32.491 1.00 58.16 94 ASP A O 1
ATOM 723 N N . GLU A 1 95 ? 51.216 17.210 -30.638 1.00 58.16 95 GLU A N 1
ATOM 724 C CA . GLU A 1 95 ? 51.790 18.370 -29.974 1.00 58.16 95 GLU A CA 1
ATOM 725 C C . GLU A 1 95 ? 52.971 18.846 -30.819 1.00 58.16 95 GLU A C 1
ATOM 727 O O . GLU A 1 95 ? 54.019 18.203 -30.897 1.00 58.16 95 GLU A O 1
ATOM 732 N N . ALA A 1 96 ? 52.770 19.966 -31.517 1.00 57.91 96 ALA A N 1
ATOM 733 C CA . ALA A 1 96 ? 53.816 20.600 -32.294 1.00 57.91 96 ALA A CA 1
ATOM 734 C C . ALA A 1 96 ? 55.017 20.873 -31.369 1.00 57.91 96 ALA A C 1
ATOM 736 O O . ALA A 1 96 ? 54.821 21.410 -30.272 1.00 57.91 96 ALA A O 1
ATOM 737 N N . PRO A 1 97 ? 56.252 20.530 -31.783 1.00 55.03 97 PRO A N 1
ATOM 738 C CA . PRO A 1 97 ? 57.423 20.717 -30.941 1.00 55.03 97 PRO A CA 1
ATOM 739 C C . PRO A 1 97 ? 57.536 22.195 -30.542 1.00 55.03 97 PRO A C 1
ATOM 741 O O . PRO A 1 97 ? 57.326 23.072 -31.392 1.00 55.03 97 PRO A O 1
ATOM 744 N N . PRO A 1 98 ? 57.845 22.503 -29.267 1.00 56.47 98 PRO A N 1
ATOM 745 C CA . PRO A 1 98 ? 57.853 23.875 -28.790 1.00 56.47 98 PRO A CA 1
ATOM 746 C C . PRO A 1 98 ? 58.847 24.692 -29.615 1.00 56.47 98 PRO A C 1
ATOM 748 O O . PRO A 1 98 ? 60.027 24.346 -29.732 1.00 56.47 98 PRO A O 1
ATOM 751 N N . LYS A 1 99 ? 58.358 25.785 -30.212 1.00 56.88 99 LYS A N 1
ATOM 752 C CA . LYS A 1 99 ? 59.195 26.741 -30.937 1.00 56.88 99 LYS A CA 1
ATOM 753 C C . LYS A 1 99 ? 60.216 27.297 -29.947 1.00 56.88 99 LYS A C 1
ATOM 755 O O . LYS A 1 99 ? 59.849 27.996 -29.006 1.00 56.88 99 LYS A O 1
ATOM 760 N N . ARG A 1 100 ? 61.494 26.961 -30.146 1.00 51.59 100 ARG A N 1
ATOM 761 C CA . ARG A 1 100 ? 62.605 27.536 -29.382 1.00 51.59 100 ARG A CA 1
ATOM 762 C C . ARG A 1 100 ? 62.579 29.048 -29.598 1.00 51.59 100 ARG A C 1
ATOM 764 O O . ARG A 1 100 ? 62.863 29.510 -30.701 1.00 51.59 100 ARG A O 1
ATOM 771 N N . LEU A 1 101 ? 62.213 29.802 -28.565 1.00 53.62 101 LEU A N 1
ATOM 772 C CA . LEU A 1 101 ? 62.415 31.245 -28.540 1.00 53.62 101 LEU A CA 1
ATOM 773 C C . LEU A 1 101 ? 63.922 31.499 -28.628 1.00 53.62 101 LEU A C 1
ATOM 775 O O . LEU A 1 101 ? 64.682 31.127 -27.735 1.00 53.62 101 LEU A O 1
ATOM 779 N N . ARG A 1 102 ? 64.354 32.083 -29.746 1.00 46.88 102 ARG A N 1
ATOM 780 C CA . ARG A 1 102 ? 65.718 32.563 -29.939 1.00 46.88 102 ARG A CA 1
ATOM 781 C C . ARG A 1 102 ? 65.764 33.963 -29.337 1.00 46.88 102 ARG A C 1
ATOM 783 O O . ARG A 1 102 ? 65.173 34.882 -29.891 1.00 46.88 102 ARG A O 1
ATOM 790 N N . ILE A 1 103 ? 66.382 34.096 -28.170 1.00 53.28 103 ILE A N 1
ATOM 791 C CA . ILE A 1 103 ? 66.662 35.404 -27.579 1.00 53.28 103 ILE A CA 1
ATOM 792 C C . ILE A 1 103 ? 67.892 35.937 -28.315 1.00 53.28 103 ILE A C 1
ATOM 794 O O . ILE A 1 103 ? 68.990 35.410 -28.145 1.00 53.28 103 ILE A O 1
ATOM 798 N N . GLU A 1 104 ? 67.695 36.927 -29.182 1.00 42.44 104 GLU A N 1
ATOM 799 C CA . GLU A 1 104 ? 68.795 37.744 -29.688 1.00 42.44 104 GLU A CA 1
ATOM 800 C C . GLU A 1 104 ? 69.175 38.736 -28.589 1.00 42.44 104 GLU A C 1
ATOM 802 O O . GLU A 1 104 ? 68.394 39.606 -28.206 1.00 42.44 104 GLU A O 1
ATOM 807 N N . VAL A 1 105 ? 70.369 38.548 -28.030 1.00 49.31 105 VAL A N 1
ATOM 808 C CA . VAL A 1 105 ? 70.983 39.498 -27.106 1.00 49.31 105 VAL A CA 1
ATOM 809 C C . VAL A 1 105 ? 71.448 40.686 -27.943 1.00 49.31 105 VAL A C 1
ATOM 811 O O . VAL A 1 105 ? 72.394 40.567 -28.717 1.00 49.31 105 VAL A O 1
ATOM 814 N N . VAL A 1 106 ? 70.756 41.817 -27.818 1.00 48.88 106 VAL A N 1
ATOM 815 C CA . VAL A 1 106 ? 71.223 43.103 -28.343 1.00 48.88 106 VAL A CA 1
A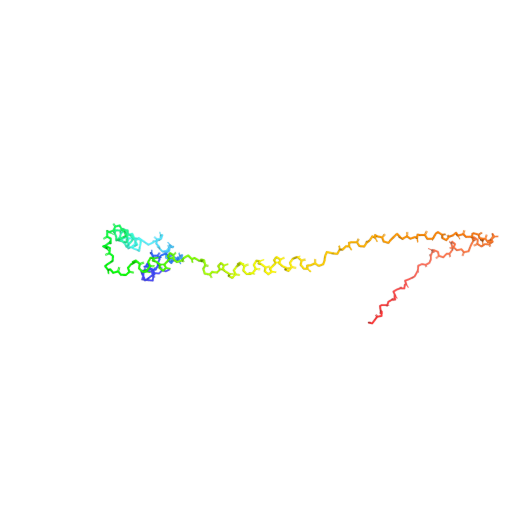TOM 816 C C . VAL A 1 106 ? 72.364 43.565 -27.440 1.00 48.88 106 VAL A C 1
ATOM 818 O O . VAL A 1 106 ? 72.141 43.856 -26.265 1.00 48.88 106 VAL A O 1
ATOM 821 N N . GLU A 1 107 ? 73.590 43.594 -27.967 1.00 45.12 107 GLU A N 1
ATOM 822 C CA . GLU A 1 107 ? 74.718 44.242 -27.297 1.00 45.12 107 GLU A CA 1
ATOM 823 C C . GLU A 1 107 ? 74.396 45.729 -27.107 1.00 45.12 107 GLU A C 1
ATOM 825 O O . GLU A 1 107 ? 74.270 46.492 -28.067 1.00 45.12 107 GLU A O 1
ATOM 830 N N . ALA A 1 108 ? 74.257 46.135 -25.845 1.00 46.66 108 ALA A N 1
ATOM 831 C CA . ALA A 1 108 ? 74.232 47.529 -25.439 1.00 46.66 108 ALA A CA 1
ATOM 832 C C . ALA A 1 108 ? 75.631 48.123 -25.669 1.00 46.66 108 ALA A C 1
ATOM 834 O O . ALA A 1 108 ? 76.507 48.059 -24.810 1.00 46.66 108 ALA A O 1
ATOM 835 N N . GLY A 1 109 ? 75.840 48.650 -26.876 1.00 42.38 109 GLY A N 1
ATOM 836 C CA . GLY A 1 109 ? 76.998 49.454 -27.242 1.00 42.38 109 GLY A CA 1
ATOM 837 C C . GLY A 1 109 ? 76.978 50.775 -26.484 1.00 42.38 109 GLY A C 1
ATOM 838 O O . GLY A 1 109 ? 76.363 51.749 -26.911 1.00 42.38 109 GLY A O 1
ATOM 839 N N . ASP A 1 110 ? 77.645 50.756 -25.341 1.00 41.91 110 ASP A N 1
ATOM 840 C CA . ASP A 1 110 ? 77.868 51.862 -24.427 1.00 41.91 110 ASP A CA 1
ATOM 841 C C . ASP A 1 110 ? 78.731 52.957 -25.089 1.00 41.91 110 ASP A C 1
ATOM 843 O O . ASP A 1 110 ? 79.885 52.738 -25.470 1.00 41.91 110 ASP A O 1
ATOM 847 N N . ARG A 1 111 ? 78.166 54.159 -25.239 1.00 42.06 111 ARG A N 1
ATOM 848 C CA . ARG A 1 111 ? 78.923 55.415 -25.329 1.00 42.06 111 ARG A CA 1
ATOM 849 C C . ARG A 1 111 ? 78.084 56.527 -24.709 1.00 42.06 111 ARG A C 1
ATOM 851 O O . ARG A 1 111 ? 77.427 57.296 -25.406 1.00 42.06 111 ARG A O 1
ATOM 858 N N . ILE A 1 112 ? 78.100 56.590 -23.382 1.00 46.97 112 ILE A N 1
ATOM 859 C CA . ILE A 1 112 ? 77.653 57.764 -22.634 1.00 46.97 112 ILE A CA 1
ATOM 860 C C . ILE A 1 112 ? 78.854 58.710 -22.500 1.00 46.97 112 ILE A C 1
ATOM 862 O O . ILE A 1 112 ? 79.854 58.383 -21.865 1.00 46.97 112 ILE A O 1
ATOM 866 N N . GLU A 1 113 ? 78.764 59.877 -23.140 1.00 43.84 113 GLU A N 1
ATOM 867 C CA . GLU A 1 113 ? 79.705 60.993 -22.982 1.00 43.84 113 GLU A CA 1
ATOM 868 C C . GLU A 1 113 ? 79.719 61.467 -21.508 1.00 43.84 113 GLU A C 1
ATOM 870 O O . GLU A 1 113 ? 78.649 61.711 -20.933 1.00 43.84 113 GLU A O 1
ATOM 875 N N . PRO A 1 114 ? 80.892 61.629 -20.868 1.00 43.06 114 PRO A N 1
ATOM 876 C CA . PRO A 1 114 ? 80.983 62.030 -19.469 1.00 43.06 114 PRO A CA 1
ATOM 877 C C . PRO A 1 114 ? 80.736 63.540 -19.345 1.00 43.06 114 PRO A C 1
ATOM 879 O O . PRO A 1 114 ? 81.651 64.347 -19.476 1.00 43.06 114 PRO A O 1
ATOM 882 N N . GLY A 1 115 ? 79.485 63.941 -19.114 1.00 51.66 115 GLY A N 1
ATOM 883 C CA . GLY A 1 115 ? 79.173 65.361 -18.895 1.00 51.66 115 GLY A CA 1
ATOM 884 C C . GLY A 1 115 ? 77.752 65.724 -18.462 1.00 51.66 115 GLY A C 1
ATOM 885 O O . GLY A 1 115 ? 77.457 66.908 -18.340 1.00 51.66 115 GLY A O 1
ATOM 886 N N . LYS A 1 116 ? 76.848 64.761 -18.236 1.00 43.03 116 LYS A N 1
ATOM 887 C CA . LYS A 1 116 ? 75.452 65.044 -17.838 1.00 43.03 116 LYS A CA 1
ATOM 888 C C . LYS A 1 116 ? 74.919 64.115 -16.740 1.00 43.03 116 LYS A C 1
ATOM 890 O O . LYS A 1 116 ? 73.762 63.713 -16.774 1.00 43.03 116 LYS A O 1
ATOM 895 N N . ALA A 1 117 ? 75.756 63.778 -15.760 1.00 46.84 117 ALA A N 1
ATOM 896 C CA . ALA A 1 117 ? 75.320 63.010 -14.590 1.00 46.84 117 ALA A CA 1
ATOM 897 C C . ALA A 1 117 ? 74.604 63.862 -13.519 1.00 46.84 117 ALA A C 1
ATOM 899 O O . ALA A 1 117 ? 73.918 63.302 -12.673 1.00 46.84 117 ALA A O 1
ATOM 900 N N . ASP A 1 118 ? 74.664 65.195 -13.593 1.00 46.53 118 ASP A N 1
ATOM 901 C CA . ASP A 1 118 ? 74.193 66.051 -12.490 1.00 46.53 118 ASP A CA 1
ATOM 902 C C . ASP A 1 118 ? 72.783 66.641 -12.684 1.00 46.53 118 ASP A C 1
ATOM 904 O O . ASP A 1 118 ? 72.351 67.462 -11.886 1.00 46.53 118 ASP A O 1
ATOM 908 N N . ALA A 1 119 ? 72.038 66.246 -13.725 1.00 50.62 119 ALA A N 1
ATOM 909 C CA . ALA A 1 119 ? 70.785 66.926 -14.095 1.00 50.62 119 ALA A CA 1
ATOM 910 C C . ALA A 1 119 ? 69.490 66.103 -13.947 1.00 50.62 119 ALA A C 1
ATOM 912 O O . ALA A 1 119 ? 68.433 66.606 -14.309 1.00 50.62 119 ALA A O 1
ATOM 913 N N . VAL A 1 120 ? 69.523 64.852 -13.467 1.00 48.69 120 VAL A N 1
ATOM 914 C CA . VAL A 1 120 ? 68.300 64.004 -13.422 1.00 48.69 120 VAL A CA 1
ATOM 915 C C . VAL A 1 120 ? 67.969 63.466 -12.023 1.00 48.69 120 VAL A C 1
ATOM 917 O O . VAL A 1 120 ? 66.897 62.910 -11.813 1.00 48.69 120 VAL A O 1
ATOM 920 N N . MET A 1 121 ? 68.819 63.716 -11.023 1.00 50.19 121 MET A N 1
ATOM 921 C CA . MET A 1 121 ? 68.498 63.441 -9.612 1.00 50.19 121 MET A CA 1
ATOM 922 C C . MET A 1 121 ? 67.716 64.584 -8.926 1.00 50.19 121 MET A C 1
ATOM 924 O O . MET A 1 121 ? 67.529 64.534 -7.719 1.00 50.19 121 MET A O 1
ATOM 928 N N . ASP A 1 122 ? 67.221 65.570 -9.690 1.00 47.84 122 ASP A N 1
ATOM 929 C CA . ASP A 1 122 ? 66.522 66.785 -9.212 1.00 47.84 122 ASP A CA 1
ATOM 930 C C . ASP A 1 122 ? 65.054 66.877 -9.701 1.00 47.84 122 ASP A C 1
ATOM 932 O O . ASP A 1 122 ? 64.482 67.946 -9.876 1.00 47.84 122 ASP A O 1
ATOM 936 N N . SER A 1 123 ? 64.411 65.748 -10.020 1.00 46.56 123 SER A N 1
ATOM 937 C CA . SER A 1 123 ? 62.979 65.726 -10.406 1.00 46.56 123 SER A CA 1
ATOM 938 C C . SER A 1 123 ? 62.176 64.614 -9.731 1.00 46.56 123 SER A C 1
ATOM 940 O O . SER A 1 123 ? 61.074 64.286 -10.163 1.00 46.56 123 SER A O 1
ATOM 942 N N . LEU A 1 124 ? 62.711 64.044 -8.648 1.00 54.59 124 LEU A N 1
ATOM 943 C CA . LEU A 1 124 ? 62.014 63.069 -7.802 1.00 54.59 124 LEU A CA 1
ATOM 944 C C . LEU A 1 124 ? 61.313 63.703 -6.585 1.00 54.59 124 LEU A C 1
ATOM 946 O O . LEU A 1 124 ? 60.739 62.967 -5.787 1.00 54.59 124 LEU A O 1
ATOM 950 N N . GLU A 1 125 ? 61.315 65.034 -6.451 1.00 54.81 125 GLU A N 1
ATOM 951 C CA . GLU A 1 125 ? 60.828 65.709 -5.236 1.00 54.81 125 GLU A CA 1
ATOM 952 C C . GLU A 1 125 ? 59.547 66.547 -5.382 1.00 54.81 125 GLU A C 1
ATOM 954 O O . GLU A 1 125 ? 59.047 67.008 -4.361 1.00 54.81 125 GLU A O 1
ATOM 959 N N . ASP A 1 126 ? 58.932 66.678 -6.565 1.00 43.22 126 ASP A N 1
ATOM 960 C CA . ASP A 1 126 ? 57.686 67.455 -6.697 1.00 43.22 126 ASP A CA 1
ATOM 961 C C . ASP A 1 126 ? 56.526 66.603 -7.228 1.00 43.22 126 ASP A C 1
ATOM 963 O O . ASP A 1 126 ? 56.422 66.263 -8.408 1.00 43.22 126 ASP A O 1
ATOM 967 N N . GLY A 1 127 ? 55.652 66.193 -6.310 1.00 47.97 127 GLY A N 1
ATOM 968 C CA . GLY A 1 127 ? 54.466 65.412 -6.621 1.00 47.97 127 GLY A CA 1
ATOM 969 C C . GLY A 1 127 ? 53.435 66.221 -7.404 1.00 47.97 127 GLY A C 1
ATOM 970 O O . GLY A 1 127 ? 53.063 67.322 -7.010 1.00 47.97 127 GLY A O 1
ATOM 971 N N . THR A 1 128 ? 52.872 65.647 -8.468 1.00 43.72 128 THR A N 1
ATOM 972 C CA . THR A 1 128 ? 51.512 65.994 -8.903 1.00 43.72 128 THR A CA 1
ATOM 973 C C . THR A 1 128 ? 50.883 64.911 -9.776 1.00 43.72 128 THR A C 1
ATOM 975 O O . THR A 1 128 ? 51.520 64.249 -10.589 1.00 43.72 128 THR A O 1
ATOM 978 N N . VAL A 1 129 ? 49.594 64.726 -9.518 1.00 48.88 129 VAL A N 1
ATOM 979 C CA . VAL A 1 129 ? 48.660 63.724 -10.030 1.00 48.88 129 VAL A CA 1
ATOM 980 C C . VAL A 1 129 ? 48.395 63.918 -11.526 1.00 48.88 129 VAL A C 1
ATOM 982 O O . VAL A 1 129 ? 48.207 65.049 -11.965 1.00 48.88 129 VAL A O 1
ATOM 985 N N . ALA A 1 130 ? 48.244 62.828 -12.282 1.00 46.00 130 ALA A N 1
ATOM 986 C CA . ALA A 1 130 ? 47.440 62.846 -13.504 1.00 46.00 130 ALA A CA 1
ATOM 987 C C . ALA A 1 130 ? 46.703 61.511 -13.697 1.00 46.00 130 ALA A C 1
ATOM 989 O O . ALA A 1 130 ? 47.212 60.559 -14.284 1.00 46.00 130 ALA A O 1
ATOM 990 N N . ASP A 1 131 ? 45.481 61.485 -13.165 1.00 50.53 131 ASP A N 1
ATOM 991 C CA . ASP A 1 131 ? 44.345 60.738 -13.703 1.00 50.53 131 ASP A CA 1
ATOM 992 C C . ASP A 1 131 ? 44.144 61.121 -15.176 1.00 50.53 131 ASP A C 1
ATOM 994 O O . ASP A 1 131 ? 43.961 62.301 -15.470 1.00 50.53 131 ASP A O 1
ATOM 998 N N . LEU A 1 132 ? 44.189 60.147 -16.089 1.00 51.50 132 LEU A N 1
ATOM 999 C CA . LEU A 1 132 ? 43.737 60.302 -17.472 1.00 51.50 132 LEU A CA 1
ATOM 1000 C C . LEU A 1 132 ? 43.160 58.978 -17.995 1.00 51.50 132 LEU A C 1
ATOM 1002 O O . LEU A 1 132 ? 43.859 58.141 -18.558 1.00 51.50 132 LEU A O 1
ATOM 1006 N N . GLY A 1 133 ? 41.844 58.843 -17.840 1.00 40.81 133 GLY A N 1
ATOM 1007 C CA . GLY A 1 133 ? 40.944 58.701 -18.988 1.00 40.81 133 GLY A CA 1
ATOM 1008 C C . GLY A 1 133 ? 41.020 57.403 -19.797 1.00 40.81 133 GLY A C 1
ATOM 1009 O O . GLY A 1 133 ? 41.810 57.267 -20.728 1.00 40.81 133 GLY A O 1
ATOM 1010 N N . GLY A 1 134 ? 40.068 56.504 -19.541 1.00 37.72 134 GLY A N 1
ATOM 1011 C CA . GLY A 1 134 ? 39.731 55.423 -20.465 1.00 37.72 134 GLY A CA 1
ATOM 1012 C C . GLY A 1 134 ? 39.069 55.946 -21.754 1.00 37.72 134 GLY A C 1
ATOM 1013 O O . GLY A 1 134 ? 38.205 56.826 -21.686 1.00 37.72 134 GLY A O 1
ATOM 1014 N N . PRO A 1 135 ? 39.416 55.404 -22.935 1.00 59.66 135 PRO A N 1
ATOM 1015 C CA . PRO A 1 135 ? 38.650 55.623 -24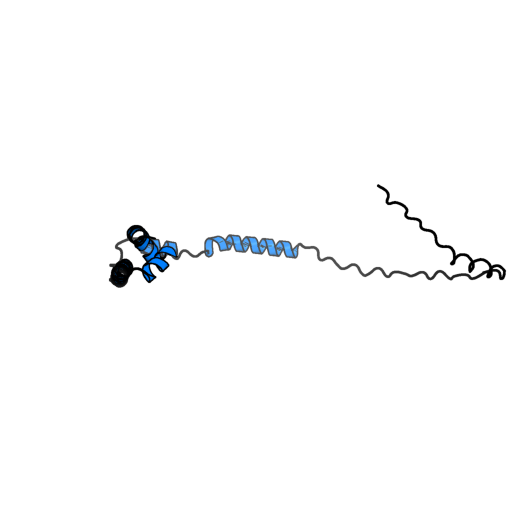.153 1.00 59.66 135 PRO A CA 1
ATOM 1016 C C . PRO A 1 135 ? 37.563 54.549 -24.359 1.00 59.66 135 PRO A C 1
ATOM 1018 O O . PRO A 1 135 ? 37.871 53.384 -24.582 1.00 59.66 135 PRO A O 1
ATOM 1021 N N . ARG A 1 136 ? 36.317 55.043 -24.297 1.00 48.12 136 ARG A N 1
ATOM 1022 C CA . ARG A 1 136 ? 35.105 54.759 -25.105 1.00 48.12 136 ARG A CA 1
ATOM 1023 C C . ARG A 1 136 ? 34.657 53.321 -25.360 1.00 48.12 136 ARG A C 1
ATOM 1025 O O . ARG A 1 136 ? 35.285 52.636 -26.191 1.00 48.12 136 ARG A O 1
#

Radius of gyration: 44.52 Å; chains: 1; bounding box: 95×88×57 Å

Foldseek 3Di:
DDLVVLVVCLVVVLVPDDDVVNVVCCVPDPVSVVVNVVVNVVVVVVVPDDDPDDPDDPVVVVCVVPVDPCPCVVVVVVVVVVVVVVVVPPPDPPPDPDDPPDDDDDPPPDDDDPDPPPPPVPPPPDDDDDDDDDDD